Protein AF-A0A7C1S4Z1-F1 (afdb_monomer)

Mean predicted aligned error: 8.99 Å

Secondary structure (DSSP, 8-state):
---------HHHHHHHHHTT-HHHHHHHHHHHHHH----HHHHHHHHHHHHHHHHHHHHHHHHHHHHHHHHHHHHHHHHHHHHHHHHHHHT--

Solvent-accessible surface area (backbone atoms only — not comparable to full-atom values): 5298 Å² total; per-residue (Å²): 131,84,80,72,85,68,83,76,43,76,65,56,26,49,52,28,44,77,72,67,39,51,69,61,20,48,54,42,44,54,51,50,36,73,78,46,67,93,36,70,72,53,56,49,54,44,51,55,48,52,51,50,52,51,52,52,49,52,53,49,50,54,52,50,52,52,51,49,53,53,51,52,53,49,54,51,52,53,54,52,55,54,51,53,57,48,53,58,52,67,74,70,111

Nearest PDB structures (foldseek):
  2kcl-assembly1_A  TM=8.644E-01  e=3.479E-01  Salinibacter ruber DSM 13855
  8sxg-assembly1_C  TM=9.171E-01  e=1.100E+00  Pseudomonas aeruginosa
  8tau-assembly1_S  TM=7.903E-01  e=1.270E+00  Homo sapiens
  7qij-assembly2_LC  TM=7.132E-01  e=2.608E+00  Yersinia enterocolitica
  7rye-assembly1_G  TM=5.661E-01  e=9.520E+00  Salmonella enterica subsp. enterica serovar Typhimurium

Structure (mmCIF, N/CA/C/O backbone):
data_AF-A0A7C1S4Z1-F1
#
_entry.id   AF-A0A7C1S4Z1-F1
#
loop_
_atom_site.group_PDB
_atom_site.id
_atom_site.type_symbol
_atom_site.label_atom_id
_atom_site.label_alt_id
_atom_site.label_comp_id
_atom_site.label_asym_id
_atom_site.label_entity_id
_atom_site.label_seq_id
_atom_site.pdbx_PDB_ins_code
_atom_site.Cartn_x
_atom_site.Cartn_y
_atom_site.Cartn_z
_atom_site.occupancy
_atom_site.B_iso_or_equiv
_atom_site.auth_seq_id
_atom_site.auth_comp_id
_atom_site.auth_asym_id
_atom_site.auth_atom_id
_atom_site.pdbx_PDB_model_num
ATOM 1 N N . MET A 1 1 ? 29.660 -2.200 2.751 1.00 36.12 1 MET A N 1
ATOM 2 C CA . MET A 1 1 ? 28.315 -2.581 2.281 1.00 36.12 1 MET A CA 1
ATOM 3 C C . MET A 1 1 ? 28.523 -3.202 0.921 1.00 36.12 1 MET A C 1
ATOM 5 O O . MET A 1 1 ? 28.833 -2.476 -0.010 1.00 36.12 1 MET A O 1
ATOM 9 N N . SER A 1 2 ? 28.548 -4.528 0.861 1.00 39.31 2 SER A N 1
ATOM 10 C CA . SER A 1 2 ? 28.821 -5.282 -0.358 1.00 39.31 2 SER A CA 1
ATOM 11 C C . SER A 1 2 ? 27.717 -4.971 -1.364 1.00 39.31 2 SER A C 1
ATOM 13 O O . SER A 1 2 ? 26.563 -5.321 -1.127 1.00 39.31 2 SER A O 1
ATOM 15 N N . GLU A 1 3 ? 28.050 -4.254 -2.434 1.00 48.22 3 GLU A N 1
ATOM 16 C CA . GLU A 1 3 ? 27.213 -4.186 -3.627 1.00 48.22 3 GLU A CA 1
ATOM 17 C C . GLU A 1 3 ? 27.200 -5.592 -4.227 1.00 48.22 3 GLU A C 1
ATOM 19 O O . GLU A 1 3 ? 28.021 -5.933 -5.076 1.00 48.22 3 GLU A O 1
ATOM 24 N N . ASP A 1 4 ? 26.292 -6.442 -3.739 1.00 50.56 4 ASP A N 1
ATOM 25 C CA . ASP A 1 4 ? 25.814 -7.550 -4.549 1.00 50.56 4 ASP A CA 1
ATOM 26 C C . ASP A 1 4 ? 25.379 -6.916 -5.865 1.00 5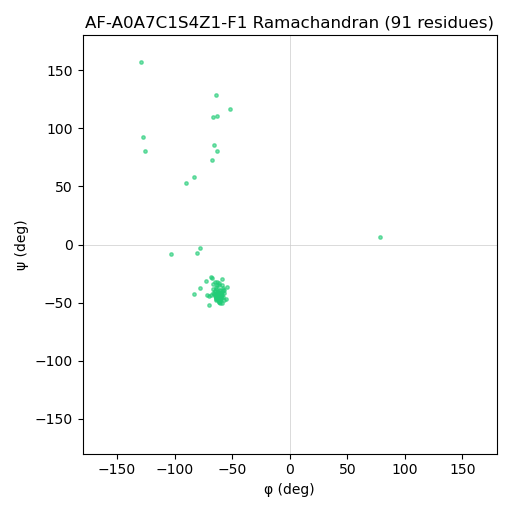0.56 4 ASP A C 1
ATOM 28 O O . ASP A 1 4 ? 24.482 -6.065 -5.886 1.00 50.56 4 ASP A O 1
ATOM 32 N N . ILE A 1 5 ? 26.053 -7.282 -6.955 1.00 49.34 5 ILE A N 1
ATOM 33 C CA . ILE A 1 5 ? 25.648 -6.947 -8.318 1.00 49.34 5 ILE A CA 1
ATOM 34 C C . ILE A 1 5 ? 24.357 -7.733 -8.555 1.00 49.34 5 ILE A C 1
ATOM 36 O O . ILE A 1 5 ? 24.327 -8.783 -9.196 1.00 49.34 5 ILE A O 1
ATOM 40 N N . ALA A 1 6 ? 23.279 -7.277 -7.925 1.00 60.59 6 ALA A N 1
ATOM 41 C CA . ALA A 1 6 ? 21.963 -7.825 -8.090 1.00 60.59 6 ALA A CA 1
ATOM 42 C C . ALA A 1 6 ? 21.595 -7.509 -9.532 1.00 60.59 6 ALA A C 1
ATOM 44 O O . ALA A 1 6 ? 21.394 -6.349 -9.899 1.00 60.59 6 ALA A O 1
ATOM 45 N N . PHE A 1 7 ? 21.552 -8.547 -10.364 1.00 68.94 7 PHE A N 1
ATOM 46 C CA . PHE A 1 7 ? 20.936 -8.488 -11.680 1.00 68.94 7 PHE A CA 1
ATOM 47 C C . PHE A 1 7 ? 19.448 -8.209 -11.476 1.00 68.94 7 PHE A C 1
ATOM 49 O O . PHE A 1 7 ? 18.603 -9.104 -11.463 1.00 68.94 7 PHE A O 1
ATOM 56 N N . TYR A 1 8 ? 19.134 -6.942 -11.242 1.00 81.12 8 TYR A N 1
ATOM 57 C CA . TYR A 1 8 ? 17.781 -6.471 -11.100 1.00 81.12 8 TYR A CA 1
ATOM 58 C C . TYR A 1 8 ? 17.071 -6.684 -12.430 1.00 81.12 8 TYR A C 1
ATOM 60 O O . TYR A 1 8 ? 17.567 -6.319 -13.493 1.00 81.12 8 TYR A O 1
ATOM 68 N N . THR A 1 9 ? 15.908 -7.324 -12.376 1.00 87.31 9 THR A N 1
ATOM 69 C CA . THR A 1 9 ? 15.096 -7.615 -13.558 1.00 87.31 9 THR A CA 1
ATOM 70 C C . THR A 1 9 ? 13.664 -7.158 -13.340 1.00 87.31 9 THR A C 1
ATOM 72 O O . THR A 1 9 ? 13.174 -7.073 -12.211 1.00 87.31 9 THR A O 1
ATOM 75 N N . LYS A 1 10 ? 12.952 -6.913 -14.446 1.00 87.31 10 LYS A N 1
ATOM 76 C CA . LYS A 1 10 ? 11.511 -6.615 -14.429 1.00 87.31 10 LYS A CA 1
ATOM 77 C C . LYS A 1 10 ? 10.722 -7.705 -13.690 1.00 87.31 10 LYS A C 1
ATOM 79 O O . LYS A 1 10 ? 9.773 -7.399 -12.978 1.00 87.31 10 LYS A O 1
ATOM 84 N N . THR A 1 11 ? 11.123 -8.968 -13.829 1.00 89.94 11 THR A N 1
ATOM 85 C CA . THR A 1 11 ? 10.484 -10.102 -13.147 1.00 89.94 11 THR A CA 1
ATOM 86 C C . THR A 1 11 ? 10.692 -10.042 -11.637 1.00 89.94 11 THR A C 1
ATOM 88 O O . THR A 1 11 ? 9.740 -10.239 -10.893 1.00 89.94 11 THR A O 1
ATOM 91 N N . MET A 1 12 ? 11.896 -9.696 -11.173 1.00 90.75 12 MET A N 1
ATOM 92 C CA . MET A 1 12 ? 12.171 -9.527 -9.744 1.00 90.75 12 MET A CA 1
ATOM 93 C C . MET A 1 12 ? 11.323 -8.406 -9.131 1.00 90.75 12 MET A C 1
ATOM 95 O O . MET A 1 12 ? 10.748 -8.595 -8.062 1.00 90.75 12 MET A O 1
ATOM 99 N N . ALA 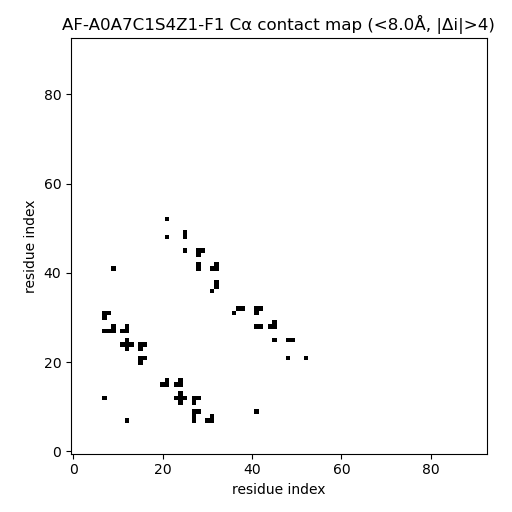A 1 13 ? 11.172 -7.275 -9.831 1.00 91.06 13 ALA A N 1
ATOM 100 C CA . ALA A 1 13 ? 10.273 -6.206 -9.392 1.00 91.06 13 ALA A CA 1
ATOM 101 C C . ALA A 1 13 ? 8.829 -6.703 -9.239 1.00 91.06 13 ALA A C 1
ATOM 103 O O . ALA A 1 13 ? 8.205 -6.444 -8.215 1.00 91.06 13 ALA A O 1
ATOM 104 N N . LYS A 1 14 ? 8.318 -7.470 -10.212 1.00 91.62 14 LYS A N 1
ATOM 105 C CA . LYS A 1 14 ? 6.978 -8.075 -10.132 1.00 91.62 14 LYS A CA 1
ATOM 106 C C . LYS A 1 14 ? 6.827 -9.011 -8.934 1.00 91.62 14 LYS A C 1
ATOM 108 O O . LYS A 1 14 ? 5.869 -8.868 -8.189 1.00 91.62 14 LYS A O 1
ATOM 113 N N . VAL A 1 15 ? 7.804 -9.883 -8.685 1.00 93.50 15 VAL A N 1
ATOM 114 C CA . VAL A 1 15 ? 7.785 -10.776 -7.512 1.00 93.50 15 VAL A CA 1
ATOM 115 C C . VAL A 1 15 ? 7.719 -9.975 -6.207 1.00 93.50 15 VAL A C 1
ATOM 117 O O . VAL A 1 15 ? 6.962 -10.330 -5.307 1.00 93.50 15 VAL A O 1
ATOM 120 N N . TYR A 1 16 ? 8.451 -8.862 -6.098 1.00 91.38 16 TYR A N 1
ATOM 121 C CA . TYR A 1 16 ? 8.339 -7.989 -4.926 1.00 91.38 16 TYR A CA 1
ATOM 122 C C . TYR A 1 16 ? 6.974 -7.303 -4.812 1.00 91.38 16 TYR A C 1
ATOM 124 O O . TYR A 1 16 ? 6.506 -7.107 -3.691 1.00 91.38 16 TYR A O 1
ATOM 132 N N . ILE A 1 17 ? 6.323 -6.957 -5.927 1.00 92.19 17 ILE A N 1
ATOM 133 C CA . ILE A 1 17 ? 4.945 -6.440 -5.914 1.00 92.19 17 ILE A CA 1
ATOM 134 C C . ILE A 1 17 ? 3.993 -7.498 -5.360 1.00 92.19 17 ILE A C 1
ATOM 136 O O . ILE A 1 17 ? 3.225 -7.196 -4.448 1.00 92.19 17 ILE A O 1
ATOM 140 N N . ASP A 1 18 ? 4.100 -8.736 -5.844 1.00 90.56 18 ASP A N 1
ATOM 141 C CA . ASP A 1 18 ? 3.250 -9.854 -5.418 1.00 90.56 18 ASP A CA 1
ATOM 142 C C . ASP A 1 18 ? 3.442 -10.187 -3.929 1.00 90.56 18 ASP A C 1
ATOM 144 O O . ASP A 1 18 ? 2.496 -10.539 -3.229 1.00 90.56 18 ASP A O 1
ATOM 148 N N . GLN A 1 19 ? 4.658 -9.999 -3.410 1.00 90.50 19 GLN A N 1
ATOM 149 C CA . GLN A 1 19 ? 4.979 -10.131 -1.984 1.00 90.50 19 GLN A CA 1
ATOM 150 C C . GLN A 1 19 ? 4.546 -8.917 -1.137 1.00 90.50 19 GLN A C 1
ATOM 152 O O . GL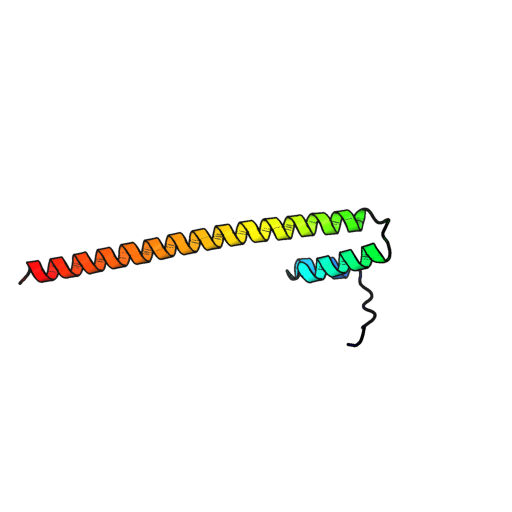N A 1 19 ? 4.730 -8.911 0.080 1.00 90.50 19 GLN A O 1
ATOM 157 N N . GLY A 1 20 ? 4.002 -7.861 -1.750 1.00 88.69 20 GLY A N 1
ATOM 158 C CA . GLY A 1 20 ? 3.605 -6.624 -1.070 1.00 88.69 20 GLY A CA 1
ATOM 159 C C . GLY A 1 20 ? 4.768 -5.680 -0.737 1.00 88.69 20 GLY A C 1
ATOM 160 O O . GLY A 1 20 ? 4.577 -4.643 -0.097 1.00 88.69 20 GLY A O 1
ATOM 161 N N . HIS A 1 21 ? 5.982 -5.979 -1.195 1.00 92.62 21 HIS A N 1
ATOM 162 C CA . HIS A 1 21 ? 7.177 -5.152 -1.032 1.00 92.62 21 HIS A CA 1
ATOM 163 C C . HIS A 1 21 ? 7.262 -4.051 -2.103 1.00 92.62 21 HIS A C 1
ATOM 165 O O . HIS A 1 21 ? 8.252 -3.923 -2.824 1.00 92.62 21 HIS A O 1
ATOM 171 N N . LEU A 1 22 ? 6.232 -3.202 -2.163 1.00 91.44 22 LEU A N 1
ATOM 172 C CA . LEU A 1 22 ? 6.069 -2.178 -3.207 1.00 91.44 22 LEU A CA 1
ATOM 173 C C . LEU A 1 22 ? 7.243 -1.182 -3.275 1.00 91.44 22 LEU A C 1
ATOM 175 O O . LEU A 1 22 ? 7.642 -0.774 -4.360 1.00 91.44 22 LEU A O 1
ATOM 179 N N . LYS A 1 23 ? 7.852 -0.832 -2.132 1.00 89.31 23 LYS A N 1
ATOM 180 C CA . LYS A 1 23 ? 9.026 0.062 -2.091 1.00 89.31 23 LYS A CA 1
ATOM 181 C C . LYS A 1 23 ? 10.245 -0.536 -2.798 1.00 89.31 23 LYS A C 1
ATOM 183 O O . LYS A 1 23 ? 10.854 0.131 -3.624 1.00 89.31 23 LYS A O 1
ATOM 188 N N . LYS A 1 24 ? 10.547 -1.811 -2.525 1.00 89.88 24 LYS A N 1
ATOM 189 C CA . LYS A 1 24 ? 11.665 -2.524 -3.164 1.00 89.88 24 LYS A CA 1
ATOM 190 C C . LYS A 1 24 ? 11.436 -2.671 -4.667 1.00 89.88 24 LYS A C 1
ATOM 192 O O . LYS A 1 24 ? 12.360 -2.508 -5.452 1.00 89.88 24 LYS A O 1
ATOM 197 N N . ALA A 1 25 ? 10.196 -2.928 -5.082 1.00 92.94 25 ALA A N 1
ATOM 198 C CA . ALA A 1 25 ? 9.851 -2.970 -6.500 1.00 92.94 25 ALA A CA 1
ATOM 199 C C . ALA A 1 25 ? 10.084 -1.618 -7.203 1.00 92.94 25 ALA A C 1
ATOM 201 O O . ALA A 1 25 ? 10.617 -1.594 -8.312 1.00 92.94 25 ALA A O 1
ATOM 202 N N . ALA A 1 26 ? 9.750 -0.499 -6.550 1.00 92.25 26 ALA A N 1
ATOM 203 C CA . ALA A 1 26 ? 9.997 0.838 -7.089 1.00 92.25 26 ALA A CA 1
ATOM 204 C C . ALA A 1 26 ? 11.500 1.138 -7.220 1.00 92.25 26 ALA A C 1
ATOM 206 O O . ALA A 1 26 ? 11.935 1.626 -8.262 1.00 92.25 26 ALA A O 1
ATOM 207 N N . GLU A 1 27 ? 12.305 0.777 -6.215 1.00 91.12 27 GLU A N 1
ATOM 208 C CA . GLU A 1 27 ? 13.772 0.901 -6.255 1.00 91.12 27 GLU A CA 1
ATOM 209 C C . GLU A 1 27 ? 14.374 0.132 -7.444 1.00 91.12 27 GLU A C 1
ATOM 211 O O . GLU A 1 27 ? 15.225 0.658 -8.164 1.00 91.12 27 GLU A O 1
ATOM 216 N N . ILE A 1 28 ? 13.874 -1.079 -7.709 1.00 90.69 28 ILE A N 1
ATOM 217 C CA . ILE A 1 28 ? 14.298 -1.899 -8.851 1.00 90.69 28 ILE A CA 1
ATOM 218 C C . ILE A 1 28 ? 13.952 -1.226 -10.180 1.00 90.69 28 ILE A C 1
ATOM 220 O O . ILE A 1 28 ? 14.801 -1.156 -11.070 1.00 90.69 28 ILE A O 1
ATOM 224 N N . TYR A 1 29 ? 12.727 -0.719 -10.343 1.00 91.06 29 TYR A N 1
ATOM 225 C CA . TYR A 1 29 ? 12.344 -0.031 -11.577 1.00 91.06 29 TYR A CA 1
ATOM 226 C C . TYR A 1 29 ? 13.138 1.259 -11.796 1.00 91.06 29 TYR A C 1
ATOM 228 O O . TYR A 1 29 ? 13.581 1.509 -12.916 1.00 91.06 29 TYR A O 1
ATOM 236 N N . GLN A 1 30 ? 13.395 2.032 -10.740 1.00 90.31 30 GLN A N 1
ATOM 237 C CA . GLN A 1 30 ? 14.252 3.216 -10.810 1.00 90.31 30 GLN A CA 1
ATOM 238 C C . GLN A 1 30 ? 15.685 2.857 -11.216 1.00 90.31 30 GLN A C 1
ATOM 240 O O . GLN A 1 30 ? 16.277 3.542 -12.049 1.00 90.31 30 GLN A O 1
ATOM 245 N N . TYR A 1 31 ? 16.244 1.771 -10.678 1.00 90.69 31 TYR A N 1
ATOM 246 C CA . TYR A 1 31 ? 17.565 1.286 -11.076 1.00 90.69 31 TYR A CA 1
ATOM 247 C C . TYR A 1 31 ? 17.600 0.856 -12.551 1.00 90.69 31 TYR A C 1
ATOM 249 O O . TYR A 1 31 ? 18.487 1.264 -13.300 1.00 90.69 31 TYR A O 1
ATOM 257 N N . LEU A 1 32 ? 16.596 0.100 -13.003 1.00 89.38 32 LEU A N 1
ATOM 258 C CA . LEU A 1 32 ? 16.486 -0.336 -14.398 1.00 89.38 32 LEU A CA 1
ATOM 259 C C . LEU A 1 32 ? 16.331 0.832 -15.382 1.00 89.38 32 LEU A C 1
ATOM 261 O O . LEU A 1 32 ? 16.867 0.770 -16.490 1.00 89.38 32 LEU A O 1
ATOM 265 N N . LEU A 1 33 ? 15.631 1.896 -14.983 1.00 90.31 33 LEU A N 1
ATOM 266 C CA . LEU A 1 33 ? 15.493 3.122 -15.773 1.00 90.31 33 LEU A CA 1
ATOM 267 C C . LEU A 1 33 ? 16.783 3.949 -15.806 1.00 90.31 33 LEU A C 1
ATOM 269 O O . LEU A 1 33 ? 17.070 4.568 -16.823 1.00 90.31 33 LEU A O 1
ATOM 273 N N . LYS A 1 34 ? 17.606 3.930 -14.749 1.00 88.69 34 LYS A N 1
ATOM 274 C CA . LYS A 1 34 ? 18.931 4.579 -14.778 1.00 88.69 34 LYS A CA 1
ATOM 275 C C . LYS A 1 34 ? 19.871 3.935 -15.798 1.00 88.69 34 LYS A C 1
ATOM 277 O O . LYS A 1 34 ? 20.649 4.641 -16.427 1.00 88.69 34 LYS A O 1
ATOM 282 N N . ILE A 1 35 ? 19.799 2.612 -15.961 1.00 87.38 35 ILE A N 1
ATOM 283 C CA . ILE A 1 35 ? 20.640 1.868 -16.915 1.00 87.38 35 ILE A CA 1
ATOM 284 C C . ILE A 1 35 ? 20.049 1.918 -18.325 1.00 87.38 35 ILE A C 1
ATOM 286 O O . ILE A 1 35 ? 20.770 2.086 -19.304 1.00 87.38 35 ILE A O 1
ATOM 290 N N . THR A 1 36 ? 18.731 1.751 -18.435 1.00 83.75 36 THR A N 1
ATOM 291 C CA . THR A 1 36 ? 18.004 1.762 -19.708 1.00 83.75 36 THR A CA 1
ATOM 292 C C . THR A 1 36 ? 16.866 2.781 -19.656 1.00 83.75 36 THR A C 1
ATOM 294 O O . THR A 1 36 ? 15.722 2.391 -19.416 1.00 83.75 36 THR A O 1
ATOM 297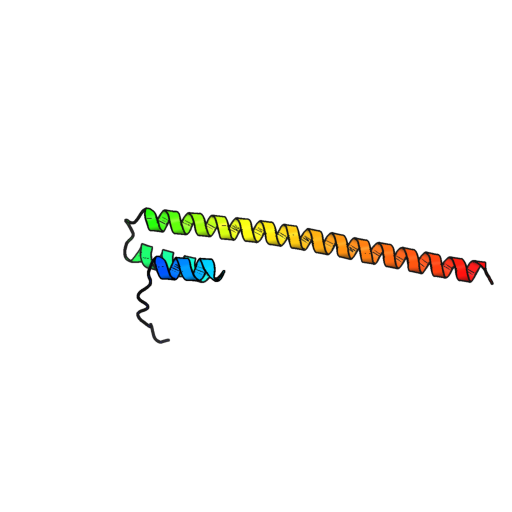 N N . PRO A 1 37 ? 17.168 4.079 -19.861 1.00 80.69 37 PRO A N 1
ATOM 298 C CA . PRO A 1 37 ? 16.180 5.152 -19.738 1.00 80.69 37 PRO A CA 1
ATOM 299 C C . PRO A 1 37 ? 15.099 5.098 -20.821 1.00 80.69 37 PRO A C 1
ATOM 301 O O . PRO A 1 37 ? 13.957 5.469 -20.568 1.00 80.69 37 PRO A O 1
ATOM 304 N N . ASP A 1 38 ? 15.421 4.568 -22.001 1.00 82.88 38 ASP A N 1
ATOM 305 C CA . ASP A 1 38 ? 14.510 4.508 -23.148 1.00 82.88 38 ASP A CA 1
ATOM 306 C C . ASP A 1 38 ? 13.672 3.217 -23.169 1.00 82.88 38 ASP A C 1
ATOM 308 O O . ASP A 1 38 ? 13.685 2.425 -24.112 1.00 82.88 38 ASP A O 1
ATOM 312 N N . LYS A 1 39 ? 12.991 2.934 -22.053 1.00 85.94 39 LYS A N 1
ATOM 313 C CA . LYS A 1 39 ? 12.076 1.790 -21.935 1.00 85.94 39 LYS A CA 1
ATOM 314 C C . LYS A 1 39 ? 10.707 2.247 -21.439 1.00 85.94 39 LYS A C 1
ATOM 316 O O . LYS A 1 39 ? 10.472 2.242 -20.226 1.00 85.94 39 LYS A O 1
ATOM 321 N N . PRO A 1 40 ? 9.763 2.563 -22.347 1.00 86.00 40 PRO A N 1
ATOM 322 C CA . PRO A 1 40 ? 8.427 3.032 -21.968 1.00 86.00 40 PRO A CA 1
ATOM 323 C C . PRO A 1 40 ? 7.672 2.015 -21.101 1.00 86.00 40 PRO A C 1
ATOM 325 O O . PRO A 1 40 ? 6.911 2.386 -20.211 1.00 86.00 40 PRO A O 1
ATOM 328 N N . ASP A 1 41 ? 7.950 0.726 -21.294 1.00 88.19 41 ASP A N 1
ATOM 329 C CA . ASP A 1 41 ? 7.439 -0.368 -20.470 1.00 88.19 41 ASP A CA 1
ATOM 330 C C . ASP A 1 41 ? 7.782 -0.245 -18.981 1.00 88.19 41 ASP A C 1
ATOM 332 O O . ASP A 1 41 ? 6.972 -0.615 -18.131 1.00 88.19 41 ASP A O 1
ATOM 336 N N . LEU A 1 42 ? 8.999 0.204 -18.658 1.00 87.69 42 LEU A N 1
ATOM 337 C CA . LEU A 1 42 ? 9.455 0.351 -17.275 1.00 87.69 42 LEU A CA 1
ATOM 338 C C . LEU A 1 42 ? 8.883 1.618 -16.644 1.00 87.69 42 LEU A C 1
ATOM 340 O O . LEU A 1 42 ? 8.495 1.587 -15.481 1.00 87.69 42 LEU A O 1
ATOM 344 N N . VAL A 1 43 ? 8.777 2.695 -17.426 1.00 89.69 43 VAL A N 1
ATOM 345 C CA . VAL A 1 43 ? 8.129 3.942 -16.997 1.00 89.69 43 VAL A CA 1
ATOM 346 C C . VAL A 1 43 ? 6.668 3.681 -16.637 1.00 89.69 43 VAL A C 1
ATOM 348 O O . VAL A 1 43 ? 6.229 4.055 -15.553 1.00 89.69 43 VAL A O 1
ATOM 351 N N . ARG A 1 44 ? 5.931 2.969 -17.502 1.00 91.75 44 ARG A N 1
ATOM 352 C CA . ARG A 1 44 ? 4.539 2.588 -17.231 1.00 91.75 44 ARG A CA 1
ATOM 353 C C . ARG A 1 44 ? 4.429 1.726 -15.974 1.00 91.75 44 ARG A C 1
ATOM 355 O O . ARG A 1 44 ? 3.645 2.043 -15.093 1.00 91.75 44 ARG A O 1
ATOM 362 N N . ALA A 1 45 ? 5.267 0.694 -15.855 1.00 90.00 45 ALA A N 1
ATOM 363 C CA . ALA A 1 45 ? 5.246 -0.195 -14.694 1.00 90.00 45 ALA A CA 1
ATOM 364 C C . ALA A 1 45 ? 5.556 0.526 -13.368 1.00 90.00 45 ALA A C 1
ATOM 366 O O . ALA A 1 45 ? 4.986 0.168 -12.338 1.00 90.00 45 ALA A O 1
ATOM 367 N N . LEU A 1 46 ? 6.439 1.531 -13.381 1.00 92.62 46 LEU A N 1
ATOM 368 C CA . LEU A 1 46 ? 6.710 2.367 -12.211 1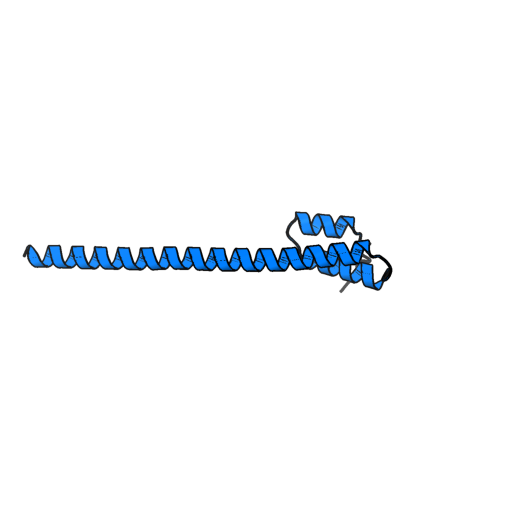.00 92.62 46 LEU A CA 1
ATOM 369 C C . LEU A 1 46 ? 5.516 3.274 -11.879 1.00 92.62 46 LEU A C 1
ATOM 371 O O . LEU A 1 46 ? 5.123 3.344 -10.718 1.00 92.62 46 LEU A O 1
ATOM 375 N N . SER A 1 47 ? 4.908 3.909 -12.883 1.00 92.75 47 SER A N 1
ATOM 376 C CA . SER A 1 47 ? 3.735 4.771 -12.686 1.00 92.75 47 SER A CA 1
ATOM 377 C C . SER A 1 47 ? 2.543 3.998 -12.115 1.00 92.75 47 SER A C 1
ATOM 379 O O . SER A 1 47 ? 1.922 4.447 -11.152 1.00 92.75 47 SER A O 1
ATOM 381 N N . ASP A 1 48 ? 2.252 2.813 -12.658 1.00 92.88 48 ASP A N 1
ATOM 382 C CA . ASP A 1 48 ? 1.164 1.950 -12.181 1.00 92.88 48 ASP A CA 1
ATOM 383 C C . ASP A 1 48 ? 1.395 1.539 -10.713 1.00 92.88 48 ASP A C 1
ATOM 385 O O . ASP A 1 48 ? 0.473 1.508 -9.893 1.00 92.88 48 ASP A O 1
ATOM 389 N N . LEU A 1 49 ? 2.653 1.251 -10.358 1.00 93.06 49 LEU A N 1
ATOM 390 C CA . LEU A 1 49 ? 3.050 0.907 -8.995 1.00 93.06 49 LEU A CA 1
ATOM 391 C C . LEU A 1 49 ? 2.868 2.087 -8.028 1.00 93.06 49 LEU A C 1
ATOM 393 O O . LEU A 1 49 ? 2.384 1.901 -6.910 1.00 93.06 49 LEU A O 1
ATOM 397 N N . GLU A 1 50 ? 3.234 3.301 -8.435 1.00 92.00 50 GLU A N 1
ATOM 398 C CA . GLU A 1 50 ? 3.053 4.514 -7.627 1.00 92.00 50 GLU A CA 1
ATOM 399 C C . GLU A 1 50 ? 1.571 4.832 -7.384 1.00 92.00 50 GLU A C 1
ATOM 401 O O . GLU A 1 50 ? 1.176 5.173 -6.258 1.00 92.00 50 GLU A O 1
ATOM 406 N N . GLU A 1 51 ? 0.726 4.642 -8.399 1.00 92.69 51 GLU A N 1
ATOM 407 C CA . GLU A 1 51 ? -0.725 4.763 -8.260 1.00 92.69 51 GLU A CA 1
ATOM 408 C C . GLU A 1 51 ? -1.268 3.716 -7.275 1.00 92.69 51 GLU A C 1
ATOM 410 O O . GLU A 1 51 ? -2.020 4.050 -6.351 1.00 92.69 51 GLU A O 1
ATOM 415 N N . GLN A 1 52 ? -0.824 2.460 -7.394 1.00 90.75 52 GLN A N 1
ATOM 416 C CA . GLN A 1 52 ? -1.206 1.384 -6.480 1.00 90.75 52 GLN A CA 1
ATOM 417 C C . GLN A 1 52 ? -0.810 1.693 -5.027 1.00 90.75 52 GLN A C 1
ATOM 419 O O . GLN A 1 52 ? -1.618 1.501 -4.113 1.00 90.75 52 GLN A O 1
ATOM 424 N N . ILE A 1 53 ? 0.406 2.200 -4.791 1.00 90.31 53 ILE A N 1
ATOM 425 C CA . ILE A 1 53 ? 0.877 2.612 -3.458 1.00 90.31 53 ILE A CA 1
ATOM 426 C C . ILE A 1 53 ? -0.031 3.706 -2.887 1.00 90.31 53 ILE A C 1
ATOM 428 O O . ILE A 1 53 ? -0.444 3.632 -1.724 1.00 90.31 53 ILE A O 1
ATOM 432 N N . THR A 1 54 ? -0.365 4.703 -3.702 1.00 90.12 54 THR A N 1
ATOM 433 C CA . THR A 1 54 ? -1.202 5.837 -3.295 1.00 90.12 54 THR A CA 1
ATOM 434 C C . THR A 1 54 ? -2.615 5.384 -2.938 1.00 90.12 54 THR A C 1
ATOM 436 O O . THR A 1 54 ? -3.110 5.697 -1.851 1.00 90.12 54 THR A O 1
ATOM 439 N N . LYS A 1 55 ? -3.233 4.560 -3.789 1.00 89.19 55 LYS A N 1
ATOM 440 C CA . LYS A 1 55 ? -4.566 3.991 -3.562 1.00 89.19 55 LYS A CA 1
ATOM 441 C C . LYS A 1 55 ? -4.605 3.104 -2.318 1.00 89.19 55 LYS A C 1
ATOM 443 O O . LYS A 1 55 ? -5.508 3.232 -1.492 1.00 89.19 55 LYS A O 1
ATOM 448 N N . ASN A 1 56 ? -3.601 2.247 -2.129 1.00 88.81 56 ASN A N 1
ATOM 449 C CA . ASN A 1 56 ? -3.496 1.399 -0.941 1.00 88.81 56 ASN A CA 1
ATOM 450 C C . ASN A 1 56 ? -3.359 2.231 0.336 1.00 88.81 56 ASN A C 1
ATOM 452 O O . ASN A 1 56 ? -3.997 1.923 1.344 1.00 88.81 56 ASN A O 1
ATOM 456 N N . ARG A 1 57 ? -2.566 3.309 0.300 1.00 86.94 57 ARG A N 1
ATOM 457 C CA . ARG A 1 57 ? -2.425 4.233 1.429 1.00 86.94 57 ARG A CA 1
ATOM 458 C C . ARG A 1 57 ? -3.758 4.893 1.775 1.00 86.94 57 ARG A C 1
ATOM 460 O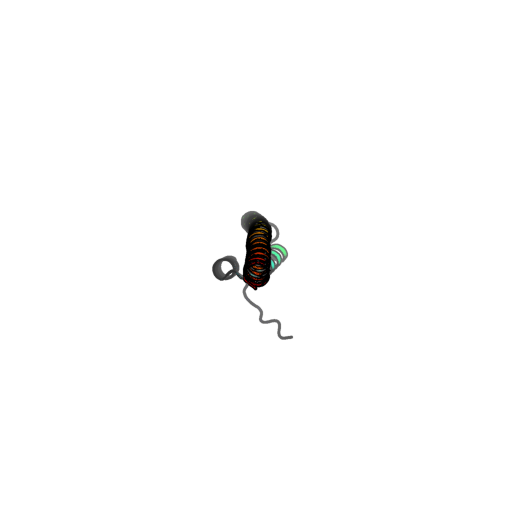 O . ARG A 1 57 ? -4.143 4.862 2.939 1.00 86.94 57 ARG A O 1
ATOM 467 N N . GLN A 1 58 ? -4.465 5.433 0.783 1.00 86.50 58 GLN A N 1
ATOM 468 C CA . GLN A 1 58 ? -5.778 6.055 0.977 1.00 86.50 58 GLN A CA 1
ATOM 469 C C . GLN A 1 58 ? -6.785 5.063 1.573 1.00 86.50 58 GLN A C 1
ATOM 471 O O . GLN A 1 58 ? -7.365 5.337 2.621 1.00 86.50 58 GLN A O 1
ATOM 476 N N . ASN A 1 59 ? -6.910 3.872 0.980 1.00 87.75 59 ASN A N 1
ATOM 477 C CA . ASN A 1 59 ? -7.812 2.823 1.461 1.00 87.75 59 ASN A CA 1
ATOM 478 C C . ASN A 1 59 ? -7.498 2.401 2.903 1.00 87.75 59 ASN A C 1
ATOM 480 O O . ASN A 1 59 ? -8.407 2.262 3.723 1.00 87.75 59 ASN A O 1
ATOM 484 N N . ASN A 1 60 ? -6.215 2.224 3.231 1.00 87.19 60 ASN A N 1
ATOM 485 C CA . ASN A 1 60 ? -5.791 1.868 4.582 1.00 87.19 60 ASN A CA 1
ATOM 486 C C . ASN A 1 60 ? -6.112 2.979 5.583 1.00 87.19 60 ASN A C 1
ATOM 488 O O . ASN A 1 60 ? -6.643 2.688 6.653 1.00 87.19 60 ASN A O 1
ATOM 492 N N . THR A 1 61 ? -5.853 4.244 5.244 1.00 89.12 61 THR A N 1
ATOM 493 C CA . THR A 1 61 ? -6.207 5.379 6.104 1.00 89.12 61 THR A CA 1
ATOM 494 C C . THR A 1 61 ? -7.715 5.450 6.337 1.00 89.12 61 THR A C 1
ATOM 496 O O . THR A 1 61 ? -8.136 5.520 7.489 1.00 89.12 61 THR A O 1
ATOM 499 N N . SER A 1 62 ? -8.539 5.350 5.291 1.00 89.50 62 SER A N 1
ATOM 500 C CA . SER A 1 62 ? -10.002 5.350 5.428 1.00 89.50 62 SER A CA 1
ATOM 501 C C . SER A 1 62 ? -10.502 4.186 6.285 1.00 89.50 62 SER A C 1
ATOM 503 O O . SER A 1 62 ? -11.351 4.370 7.158 1.00 89.50 62 SER A O 1
ATOM 505 N N . ARG A 1 63 ? -9.942 2.986 6.092 1.00 92.38 63 ARG A N 1
ATOM 506 C CA . ARG A 1 63 ? -10.270 1.812 6.909 1.00 92.38 63 ARG A CA 1
ATOM 507 C C . ARG A 1 63 ? -9.906 2.026 8.376 1.00 92.38 63 ARG A C 1
ATOM 509 O O . ARG A 1 63 ? -10.710 1.696 9.244 1.00 92.38 63 ARG A O 1
ATOM 516 N N . LEU A 1 64 ? -8.725 2.577 8.655 1.00 92.62 64 LEU A N 1
ATOM 517 C CA . LEU A 1 64 ? -8.286 2.879 10.017 1.00 92.62 64 LEU A CA 1
ATOM 518 C C . LEU A 1 64 ? -9.217 3.891 10.685 1.00 92.62 64 LEU A C 1
ATOM 520 O O . LEU A 1 64 ? -9.697 3.624 11.783 1.00 92.62 64 LEU A O 1
ATOM 524 N N . VAL A 1 65 ? -9.528 5.002 10.010 1.00 94.44 65 VAL A N 1
ATOM 525 C CA . VAL A 1 65 ? -10.459 6.021 10.523 1.00 94.44 65 VAL A CA 1
ATOM 526 C C . VAL A 1 65 ? -11.807 5.390 10.870 1.00 94.44 65 VAL A C 1
ATOM 528 O O . VAL A 1 65 ? -12.290 5.569 11.985 1.00 94.44 65 VAL A O 1
ATOM 531 N N . ASN A 1 66 ? -12.363 4.565 9.979 1.00 94.38 66 ASN A N 1
ATOM 532 C CA . ASN A 1 66 ? -13.631 3.879 10.228 1.00 94.38 66 ASN A CA 1
ATOM 533 C C . ASN A 1 66 ? -13.583 2.953 11.451 1.00 94.38 66 ASN A C 1
ATOM 535 O O . ASN A 1 66 ? -14.514 2.958 12.258 1.00 94.38 66 ASN A O 1
ATOM 539 N N . LEU A 1 67 ? -12.511 2.171 11.614 1.00 94.56 67 LEU A N 1
ATOM 540 C CA . LEU A 1 67 ? -12.347 1.292 12.777 1.00 94.56 67 LEU A CA 1
ATOM 541 C C . LEU A 1 67 ? -12.269 2.095 14.080 1.00 94.56 67 LEU A C 1
ATOM 543 O O . LEU A 1 67 ? -12.937 1.746 15.055 1.00 94.56 67 LEU A O 1
ATOM 547 N N . PHE A 1 68 ? -11.518 3.198 14.091 1.00 95.00 68 PHE A N 1
ATOM 548 C CA . PHE A 1 68 ? -11.445 4.077 15.256 1.00 95.00 68 PHE A CA 1
ATOM 549 C C . PHE A 1 68 ? -12.796 4.712 15.581 1.00 95.00 68 PHE A C 1
ATOM 551 O O . PHE A 1 68 ? -13.200 4.702 16.742 1.00 95.00 68 PHE A O 1
ATOM 558 N N . SER A 1 69 ? -13.539 5.195 14.584 1.00 94.88 69 SER A N 1
ATOM 559 C CA . SER A 1 69 ? -14.883 5.745 14.793 1.00 94.88 69 SER A CA 1
ATOM 560 C C . SER A 1 69 ? -15.839 4.716 15.404 1.00 94.88 69 SER A C 1
ATOM 562 O O . SER A 1 69 ? -16.576 5.038 16.338 1.00 94.88 69 SER A O 1
ATOM 564 N N . GLN A 1 70 ? -15.800 3.464 14.935 1.00 95.81 70 GLN A N 1
ATOM 565 C CA . GLN A 1 70 ? -16.615 2.384 15.502 1.00 95.81 70 GLN A CA 1
ATOM 566 C C . GLN A 1 70 ? -16.230 2.074 16.951 1.00 95.81 70 GLN A C 1
ATOM 568 O O . GLN A 1 70 ? -17.109 1.945 17.809 1.00 95.81 70 GLN A O 1
ATOM 573 N N . TRP A 1 71 ? -14.929 1.985 17.235 1.00 95.94 71 TRP A N 1
ATOM 574 C CA . TRP A 1 71 ? -14.427 1.724 18.580 1.00 95.94 71 TRP A CA 1
ATOM 575 C C . TRP A 1 71 ? -14.790 2.850 19.555 1.00 95.94 71 TRP A C 1
ATOM 577 O O . TRP A 1 71 ? -15.334 2.575 20.625 1.00 95.94 71 TRP A O 1
ATOM 587 N N . ILE A 1 72 ? -14.599 4.115 19.163 1.00 96.19 72 ILE A N 1
ATOM 588 C CA . ILE A 1 72 ? -15.006 5.286 19.956 1.00 96.19 72 ILE A CA 1
ATOM 589 C C . ILE A 1 72 ? -16.510 5.221 20.248 1.00 96.19 72 ILE A C 1
ATOM 591 O O . ILE A 1 72 ? -16.920 5.331 21.405 1.00 96.19 72 ILE A O 1
ATOM 595 N N . GLY A 1 73 ? -17.340 4.949 19.235 1.00 95.56 73 GLY A N 1
ATOM 596 C CA . GLY A 1 73 ? -18.784 4.788 19.419 1.00 95.56 73 GLY A CA 1
ATOM 597 C C . GLY A 1 73 ? -19.150 3.676 20.410 1.00 95.56 73 GLY A C 1
ATOM 598 O O . GLY A 1 73 ? -20.073 3.829 21.212 1.00 95.56 73 GLY A O 1
ATOM 599 N N . LEU A 1 74 ? -18.410 2.566 20.407 1.00 95.31 74 LEU A N 1
ATOM 600 C CA . LEU A 1 74 ? -18.607 1.471 21.357 1.00 95.31 74 LEU A CA 1
ATOM 601 C C . LEU A 1 74 ? -18.226 1.872 22.788 1.00 95.31 74 LEU A C 1
ATOM 603 O O . LEU A 1 74 ? -18.990 1.602 23.715 1.00 95.31 74 LEU A O 1
ATOM 607 N N . VAL A 1 75 ? -17.105 2.574 22.968 1.00 95.62 75 VAL A N 1
ATOM 608 C CA . VAL A 1 75 ? -16.683 3.102 24.276 1.00 95.62 75 VAL A CA 1
ATOM 609 C C . VAL A 1 75 ? -17.720 4.077 24.837 1.00 95.62 75 VAL A C 1
ATOM 611 O O . VAL A 1 75 ? -18.052 4.003 26.023 1.00 95.62 75 VAL A O 1
ATOM 614 N N . HIS A 1 76 ? -18.278 4.957 24.002 1.00 93.94 76 HIS A N 1
ATOM 615 C CA . HIS A 1 76 ? -19.346 5.872 24.412 1.00 93.94 76 HIS A CA 1
ATOM 616 C C . HIS A 1 76 ? -20.595 5.124 24.888 1.00 93.94 76 HIS A C 1
ATOM 618 O O . HIS A 1 76 ? -21.064 5.370 26.002 1.00 93.94 76 HIS A O 1
ATOM 624 N N . ARG A 1 77 ? -21.092 4.162 24.099 1.00 93.44 77 ARG A N 1
ATOM 625 C CA . ARG A 1 77 ? -22.258 3.342 24.473 1.00 93.44 77 ARG A CA 1
ATOM 626 C C . ARG A 1 77 ? -22.027 2.564 25.764 1.00 93.44 77 ARG A C 1
ATOM 628 O O . ARG A 1 77 ? -22.900 2.515 26.626 1.00 93.44 77 ARG A O 1
ATOM 635 N N . TYR A 1 78 ? -20.837 1.993 25.930 1.00 93.62 78 TYR A N 1
ATOM 636 C CA . TYR A 1 78 ? -20.481 1.284 27.154 1.00 93.62 78 TYR A CA 1
ATOM 637 C C . TYR A 1 78 ? -20.526 2.207 28.381 1.00 93.62 78 TYR A C 1
ATOM 639 O O . TYR A 1 78 ? -21.126 1.849 29.395 1.00 93.62 78 TYR A O 1
ATOM 647 N N . LYS A 1 79 ? -19.959 3.418 28.288 1.00 92.00 79 LYS A N 1
ATOM 648 C CA . LYS A 1 79 ? -20.016 4.408 29.376 1.00 92.00 79 LYS A CA 1
ATOM 649 C C . LYS A 1 79 ? -21.455 4.804 29.722 1.00 92.00 79 LYS A C 1
ATOM 651 O O . LYS A 1 79 ? -21.787 4.855 30.904 1.00 92.00 79 LYS A O 1
ATOM 656 N N . GLN A 1 80 ? -22.308 5.020 28.719 1.00 90.00 80 GLN A N 1
ATOM 657 C CA . GLN A 1 80 ? -23.729 5.333 28.924 1.00 90.00 80 GLN A CA 1
ATOM 658 C C . GLN A 1 80 ? -24.456 4.207 29.672 1.00 9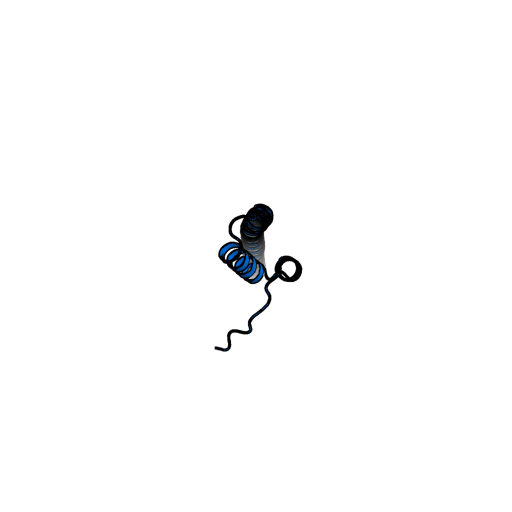0.00 80 GLN A C 1
ATOM 660 O O . GLN A 1 80 ? -25.139 4.461 30.661 1.00 90.00 80 GLN A O 1
ATOM 665 N N . LEU A 1 81 ? -24.245 2.950 29.271 1.00 92.06 81 LEU A N 1
ATOM 666 C CA . LEU A 1 81 ? -24.830 1.794 29.959 1.00 92.06 81 LEU A CA 1
ATOM 667 C C . LEU A 1 81 ? -24.369 1.685 31.417 1.00 92.06 81 LEU A C 1
ATOM 669 O O . LEU A 1 81 ? -25.163 1.344 32.291 1.00 92.06 81 LEU A O 1
ATOM 673 N N . GLN A 1 82 ? -23.100 1.982 31.698 1.00 91.44 82 GLN A N 1
ATOM 674 C CA . GLN A 1 82 ? -22.582 1.970 33.067 1.00 91.44 82 GLN A CA 1
ATOM 675 C C . GLN A 1 82 ? -23.200 3.073 33.933 1.00 91.44 82 GLN A C 1
ATOM 677 O O . GLN A 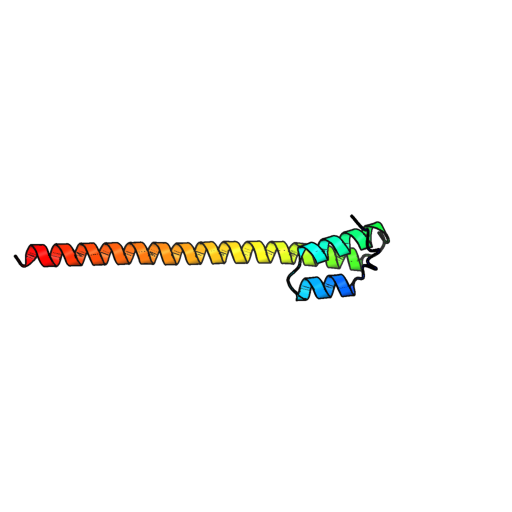1 82 ? -23.506 2.824 35.096 1.00 91.44 82 GLN A O 1
ATOM 682 N N . GLN A 1 83 ? -23.426 4.269 33.383 1.00 88.81 83 GLN A N 1
ATOM 683 C CA . GLN A 1 83 ? -24.113 5.351 34.097 1.00 88.81 83 GLN A CA 1
ATOM 684 C C . GLN A 1 83 ? -25.564 4.980 34.420 1.00 88.81 83 GLN A C 1
ATOM 686 O O . GLN A 1 83 ? -25.983 5.121 35.566 1.00 88.81 83 GLN A O 1
ATOM 691 N N . LEU A 1 84 ? -26.298 4.417 33.456 1.00 89.12 84 LEU A N 1
ATOM 692 C CA . LEU A 1 84 ? -27.677 3.964 33.670 1.00 89.12 84 LEU A CA 1
ATOM 693 C C . LEU A 1 84 ? -27.769 2.879 34.751 1.00 89.12 84 LEU A C 1
ATOM 695 O O . LEU A 1 84 ? -28.630 2.949 35.625 1.00 89.12 84 LEU A O 1
ATOM 699 N N . LYS A 1 85 ? -26.844 1.909 34.744 1.00 88.44 85 LYS A N 1
ATOM 700 C CA . LYS A 1 85 ? -26.777 0.869 35.784 1.00 88.44 85 LYS A CA 1
ATOM 701 C C . LYS A 1 85 ? -26.521 1.433 37.184 1.00 88.44 85 LYS A C 1
ATOM 703 O O . LYS A 1 85 ? -26.989 0.840 38.152 1.00 88.44 85 LYS A O 1
ATOM 708 N N . ARG A 1 86 ? -25.767 2.531 37.305 1.00 86.31 86 ARG A N 1
ATOM 709 C CA . ARG A 1 86 ? -25.526 3.204 38.594 1.00 86.31 86 ARG A CA 1
ATOM 710 C C . ARG A 1 86 ? -26.795 3.890 39.090 1.00 86.31 86 ARG A C 1
ATOM 712 O O . ARG A 1 86 ? -27.261 3.554 40.167 1.00 86.31 86 ARG A O 1
ATOM 719 N N . LEU A 1 87 ? -27.422 4.710 38.246 1.00 86.50 87 LEU A N 1
ATOM 720 C CA . LEU A 1 87 ? -28.667 5.407 38.587 1.00 86.50 87 LEU A CA 1
ATOM 721 C C . LEU A 1 87 ? -29.794 4.444 38.987 1.00 86.50 87 LEU A C 1
ATOM 723 O O . LEU A 1 87 ? -30.529 4.704 39.932 1.00 86.50 87 LEU A O 1
ATOM 727 N N . GLN A 1 88 ? -29.912 3.300 38.307 1.00 82.88 88 GLN A N 1
ATOM 728 C CA . GLN A 1 88 ? -30.903 2.282 38.661 1.00 82.88 88 GLN A CA 1
ATOM 729 C C . GLN A 1 88 ? -30.649 1.649 40.041 1.00 82.88 88 GLN A C 1
ATOM 731 O O . GLN A 1 88 ? -31.602 1.245 40.703 1.00 82.88 88 GLN A O 1
ATOM 736 N N . ARG A 1 89 ? -29.386 1.526 40.473 1.00 80.56 89 ARG A N 1
ATOM 737 C CA . ARG A 1 89 ? -29.061 1.037 41.822 1.00 80.56 89 ARG A CA 1
ATOM 738 C C . ARG A 1 89 ? -29.412 2.074 42.882 1.00 80.56 89 ARG A C 1
ATOM 740 O O . ARG A 1 89 ? -30.028 1.699 43.870 1.00 80.56 89 ARG A O 1
ATOM 747 N N . ASP A 1 90 ? -29.080 3.336 42.632 1.00 83.69 90 ASP A N 1
ATOM 748 C CA . ASP A 1 90 ? -29.298 4.436 43.579 1.00 83.69 90 ASP A CA 1
ATOM 749 C C . ASP A 1 90 ? -30.794 4.747 43.781 1.00 83.69 90 ASP A C 1
ATOM 751 O O . ASP A 1 90 ? -31.200 5.175 44.851 1.00 83.69 90 ASP A O 1
ATOM 755 N N . LEU A 1 91 ? -31.638 4.487 42.775 1.00 69.81 91 LEU A N 1
ATOM 756 C CA . LEU A 1 91 ? -33.101 4.626 42.869 1.00 69.81 91 LEU A CA 1
ATOM 757 C C . LEU A 1 91 ? -33.804 3.442 43.558 1.00 69.81 91 LEU A C 1
ATOM 759 O O . LEU A 1 91 ? -35.020 3.474 43.734 1.00 69.81 91 LEU A O 1
ATOM 763 N N . ARG A 1 92 ? -33.079 2.360 43.871 1.00 64.25 92 ARG A N 1
ATOM 764 C CA . ARG A 1 92 ? -33.635 1.139 44.483 1.00 64.25 92 ARG A CA 1
ATOM 765 C C . ARG A 1 92 ? -33.334 1.026 45.985 1.00 64.25 92 ARG A C 1
ATOM 767 O O . ARG A 1 92 ? -33.858 0.115 46.623 1.00 64.25 92 ARG A O 1
ATOM 774 N N . THR A 1 93 ? -32.493 1.908 46.514 1.00 54.34 93 THR A N 1
ATOM 7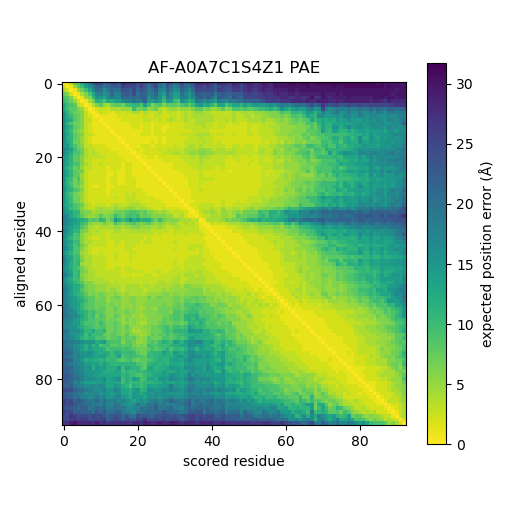75 C CA . THR A 1 93 ? -32.214 2.116 47.946 1.00 54.34 93 THR A CA 1
ATOM 776 C C . THR A 1 93 ? -33.074 3.238 48.494 1.00 54.34 93 THR A C 1
ATOM 778 O O . THR A 1 93 ? -33.580 3.073 49.622 1.00 54.34 93 THR A O 1
#

pLDDT: mean 86.34, std 12.21, range [36.12, 96.19]

Radius of gyration: 25.68 Å; Cα contacts (8 Å, |Δi|>4): 39; chains: 1; bounding box: 62×17×71 Å

Sequence (93 aa):
MSEDIAFYTKTMAKVYIDQGHLKKAAEIYQYLLKITPDKPDLVRALSDLEEQITKNRQNNTSRLVNLFSQWIGLVHRYKQLQQLKRLQRDLRT

Foldseek 3Di:
DDPPVPPQDLVVLVVCVVVVVLVVSLVSLVVVCVVVVPDVPSVVVNVVSVVVVVVVVVVVVVVVVVVVVVVVVVVVVVVVVVVVVVVVVVVVD